Protein AF-A0A969GBQ3-F1 (afdb_monomer)

Structure (mmCIF, N/CA/C/O backbone):
data_AF-A0A969GBQ3-F1
#
_entry.id   AF-A0A969GBQ3-F1
#
loop_
_atom_site.group_PDB
_atom_site.id
_atom_site.type_symbol
_atom_site.label_atom_id
_atom_site.label_alt_id
_atom_site.label_comp_id
_atom_site.label_asym_id
_atom_site.label_entity_id
_atom_site.label_seq_id
_atom_site.pdbx_PDB_ins_code
_atom_site.Cartn_x
_atom_site.Cartn_y
_atom_site.Cartn_z
_atom_site.occupancy
_atom_site.B_iso_or_equiv
_atom_site.auth_seq_id
_atom_site.auth_comp_id
_atom_site.auth_asym_id
_atom_site.auth_atom_id
_atom_site.pdbx_PDB_model_num
ATOM 1 N N . MET A 1 1 ? 22.884 -37.565 -27.639 1.00 61.12 1 MET A N 1
ATOM 2 C CA . MET A 1 1 ? 22.726 -36.236 -28.283 1.00 61.12 1 MET A CA 1
ATOM 3 C C . MET A 1 1 ? 21.362 -35.589 -28.027 1.00 61.12 1 MET A C 1
ATOM 5 O O . MET A 1 1 ? 21.354 -34.455 -27.577 1.00 61.12 1 MET A O 1
ATOM 9 N N . LYS A 1 2 ? 20.224 -36.282 -28.216 1.00 58.88 2 LYS A N 1
ATOM 10 C CA . LYS A 1 2 ? 18.882 -35.701 -27.970 1.00 58.88 2 LYS A CA 1
ATOM 11 C C . LYS A 1 2 ? 18.656 -35.194 -26.532 1.00 58.88 2 LYS A C 1
ATOM 13 O O . LYS A 1 2 ? 18.109 -34.118 -26.367 1.00 58.88 2 LYS A O 1
ATOM 18 N N . GLN A 1 3 ? 19.134 -35.912 -25.510 1.00 65.25 3 GLN A N 1
ATOM 19 C CA . GLN A 1 3 ? 18.934 -35.530 -24.099 1.00 65.25 3 GLN A CA 1
ATOM 20 C C . GLN A 1 3 ? 19.679 -34.245 -23.695 1.00 65.25 3 GLN A C 1
ATOM 22 O O . GLN A 1 3 ? 19.119 -33.408 -22.997 1.00 65.25 3 GLN A O 1
ATOM 27 N N . TYR A 1 4 ? 20.904 -34.042 -24.191 1.00 76.56 4 TYR A N 1
ATOM 28 C CA . TYR A 1 4 ? 21.656 -32.801 -23.965 1.00 76.56 4 TYR A CA 1
ATOM 29 C C . TYR A 1 4 ? 21.005 -31.600 -24.661 1.00 76.56 4 TYR A C 1
ATOM 31 O O . TYR A 1 4 ? 21.002 -30.502 -24.114 1.00 76.56 4 TYR A O 1
ATOM 39 N N . PHE A 1 5 ? 20.396 -31.821 -25.831 1.00 80.19 5 PHE A N 1
ATOM 40 C CA . PHE A 1 5 ? 19.636 -30.792 -26.539 1.00 80.19 5 PHE A CA 1
ATOM 41 C C . PHE A 1 5 ? 18.383 -30.368 -25.759 1.00 80.19 5 PHE A C 1
ATOM 43 O O . PHE A 1 5 ? 18.110 -29.178 -25.639 1.00 80.19 5 PHE A O 1
ATOM 50 N N . THR A 1 6 ? 17.663 -31.319 -25.154 1.00 78.56 6 THR A N 1
ATOM 51 C CA . THR A 1 6 ? 16.501 -31.016 -24.305 1.00 78.56 6 THR A CA 1
ATOM 52 C C . THR A 1 6 ? 16.889 -30.227 -23.051 1.00 78.56 6 THR A C 1
ATOM 54 O O . THR A 1 6 ? 16.198 -29.279 -22.690 1.00 78.56 6 THR A O 1
ATOM 57 N N . ILE A 1 7 ? 18.011 -30.575 -22.408 1.00 81.31 7 ILE A N 1
ATOM 58 C CA . ILE A 1 7 ? 18.519 -29.860 -21.224 1.00 81.31 7 ILE A CA 1
ATOM 59 C C . ILE A 1 7 ? 18.923 -28.424 -21.585 1.00 81.31 7 ILE A C 1
ATOM 61 O O . ILE A 1 7 ? 18.580 -27.490 -20.863 1.00 81.31 7 ILE A O 1
ATOM 65 N N . LEU A 1 8 ? 19.595 -28.236 -22.725 1.00 79.06 8 LEU A N 1
ATOM 66 C CA . LEU A 1 8 ? 19.988 -26.913 -23.214 1.00 79.06 8 LEU A CA 1
ATOM 67 C C . LEU A 1 8 ? 18.768 -26.035 -23.539 1.00 79.06 8 LEU A C 1
ATOM 69 O O . LEU A 1 8 ? 18.750 -24.858 -23.187 1.00 79.06 8 LEU A O 1
ATOM 73 N N . LEU A 1 9 ? 17.727 -26.614 -24.148 1.00 78.06 9 LEU A N 1
ATOM 74 C CA . LEU A 1 9 ? 16.479 -25.909 -24.452 1.00 78.06 9 LEU A CA 1
ATOM 75 C C . LEU A 1 9 ? 15.754 -25.454 -23.174 1.00 78.06 9 LEU A C 1
ATOM 77 O O . LEU A 1 9 ? 15.260 -24.331 -23.115 1.00 78.06 9 LEU A O 1
ATOM 81 N N . PHE A 1 10 ? 15.741 -26.292 -22.132 1.00 75.12 10 PHE A N 1
ATOM 82 C CA . PHE A 1 10 ? 15.137 -25.948 -20.843 1.00 75.12 10 PHE A CA 1
ATOM 83 C C . PHE A 1 10 ? 15.906 -24.818 -20.134 1.00 75.12 10 PHE A C 1
ATOM 85 O O . PHE A 1 10 ? 15.291 -23.897 -19.594 1.00 75.12 10 PHE A O 1
ATOM 92 N N . LEU A 1 11 ? 17.244 -24.824 -20.217 1.00 74.94 11 LEU A N 1
ATOM 93 C CA . LEU A 1 11 ? 18.097 -23.777 -19.641 1.00 74.94 11 LEU A CA 1
ATOM 94 C C . LEU A 1 11 ? 17.877 -22.396 -20.283 1.00 74.94 11 LEU A C 1
ATOM 96 O O . LEU A 1 11 ? 17.881 -21.397 -19.567 1.00 74.94 11 LEU A O 1
ATOM 100 N N . LEU A 1 12 ? 17.640 -22.326 -21.601 1.00 70.88 12 LEU A N 1
ATOM 101 C CA . LEU A 1 12 ? 17.370 -21.052 -22.286 1.00 70.88 12 LEU A CA 1
ATOM 102 C C . LEU A 1 12 ? 16.028 -20.424 -21.878 1.00 70.88 12 LEU A C 1
ATOM 104 O O . LEU A 1 12 ? 15.905 -19.203 -21.848 1.00 70.88 12 LEU A O 1
ATOM 108 N N . THR A 1 13 ? 15.019 -21.233 -21.542 1.00 65.06 13 THR A N 1
ATOM 109 C CA . THR A 1 13 ? 13.693 -20.712 -21.156 1.00 65.06 13 THR A CA 1
ATOM 110 C C . THR A 1 13 ? 13.631 -20.167 -19.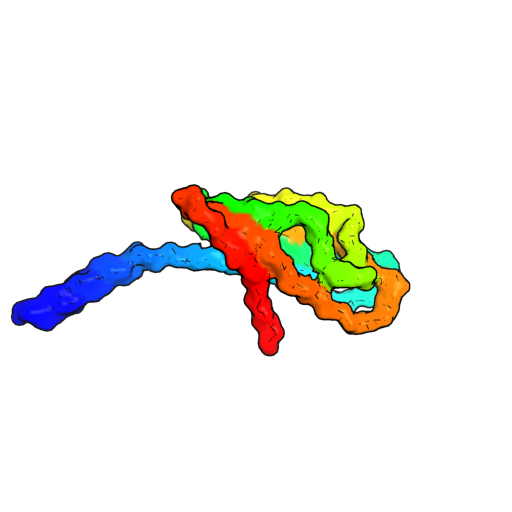727 1.00 65.06 13 THR A C 1
ATOM 112 O O . THR A 1 13 ? 12.758 -19.360 -19.416 1.00 65.06 13 THR A O 1
ATOM 115 N N . ALA A 1 14 ? 14.577 -20.544 -18.862 1.00 61.59 14 ALA A N 1
ATOM 116 C CA . ALA A 1 14 ? 14.579 -20.143 -17.455 1.00 61.59 14 ALA A CA 1
ATOM 117 C C . ALA A 1 14 ? 14.932 -18.656 -17.227 1.00 61.59 14 ALA A C 1
ATOM 119 O O . ALA A 1 14 ? 14.726 -18.141 -16.130 1.00 61.59 14 ALA A O 1
ATOM 120 N N . GLN A 1 15 ? 15.445 -17.947 -18.240 1.00 57.66 15 GLN A N 1
ATOM 121 C CA . GLN A 1 15 ? 15.950 -16.574 -18.085 1.00 57.66 15 GLN A CA 1
ATOM 122 C C . GLN A 1 15 ? 14.883 -15.471 -18.220 1.00 57.66 15 GLN A C 1
ATOM 124 O O . GLN A 1 15 ? 15.209 -14.298 -18.063 1.00 57.66 15 GLN A O 1
ATOM 129 N N . LEU A 1 16 ? 13.614 -15.811 -18.475 1.00 55.34 16 LEU A N 1
ATOM 130 C CA . LEU A 1 16 ? 12.530 -14.832 -18.669 1.00 55.34 16 LEU A CA 1
ATOM 131 C C . LEU A 1 16 ? 11.547 -14.750 -17.489 1.00 55.34 16 LEU A C 1
ATOM 133 O O . LEU A 1 16 ? 10.369 -14.442 -17.669 1.00 55.34 16 LEU A O 1
ATOM 137 N N . ALA A 1 17 ? 12.013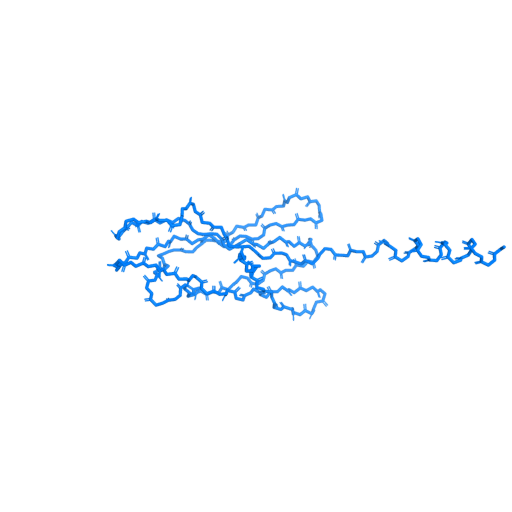 -15.009 -16.267 1.00 55.62 17 ALA A N 1
ATOM 138 C CA . ALA A 1 17 ? 11.202 -14.799 -15.073 1.00 55.62 17 ALA A CA 1
ATOM 139 C C . ALA A 1 17 ? 11.139 -13.299 -14.724 1.00 55.62 17 ALA A C 1
ATOM 141 O O . ALA A 1 17 ? 11.955 -12.787 -13.960 1.00 55.62 17 ALA A O 1
ATOM 142 N N . PHE A 1 18 ? 10.162 -12.578 -15.281 1.00 63.78 18 PHE A N 1
ATOM 143 C CA . PHE A 1 18 ? 9.801 -11.249 -14.786 1.00 63.78 18 PHE A CA 1
ATOM 144 C C . PHE A 1 18 ? 9.046 -11.398 -13.461 1.00 63.78 18 PHE A C 1
ATOM 146 O O . PHE A 1 18 ? 8.025 -12.082 -13.391 1.00 63.78 18 PHE A O 1
ATOM 153 N N . GLY A 1 19 ? 9.556 -10.779 -12.395 1.00 72.50 19 GLY A N 1
ATOM 154 C CA . GLY A 1 19 ? 8.880 -10.773 -11.100 1.00 72.50 19 GLY A CA 1
ATOM 155 C C . GLY A 1 19 ? 7.524 -10.075 -11.199 1.00 72.50 19 GLY A C 1
ATOM 156 O O . GLY A 1 19 ? 7.458 -8.916 -11.607 1.00 72.50 19 GLY A O 1
ATOM 157 N N . GLN A 1 20 ? 6.448 -10.775 -10.829 1.00 84.88 20 GLN A N 1
ATOM 158 C CA . GLN A 1 20 ? 5.110 -10.185 -10.770 1.00 84.88 20 GLN A CA 1
ATOM 159 C C . GLN A 1 20 ? 5.066 -9.061 -9.722 1.00 84.88 20 GLN A C 1
ATOM 161 O O . GLN A 1 20 ? 5.674 -9.212 -8.655 1.00 84.88 20 GLN A O 1
ATOM 166 N N . PRO A 1 21 ? 4.333 -7.960 -9.981 1.00 92.69 21 PRO A N 1
ATOM 167 C CA . PRO A 1 21 ? 4.099 -6.934 -8.978 1.00 92.69 21 PRO A CA 1
ATOM 168 C C . PRO A 1 21 ? 3.543 -7.537 -7.687 1.00 92.69 21 PRO A C 1
ATOM 170 O O . PRO A 1 21 ? 2.595 -8.324 -7.699 1.00 92.69 21 PRO A O 1
ATOM 173 N N . LYS A 1 22 ? 4.134 -7.159 -6.554 1.00 94.38 22 LYS A N 1
ATOM 174 C CA . LYS A 1 22 ? 3.700 -7.596 -5.228 1.00 94.38 22 LYS A CA 1
ATOM 175 C C . LYS A 1 22 ? 3.066 -6.424 -4.497 1.00 94.38 22 LYS A C 1
ATOM 177 O O . LYS A 1 22 ? 3.731 -5.421 -4.251 1.00 94.38 22 LYS A O 1
ATOM 182 N N . VAL A 1 23 ? 1.798 -6.579 -4.130 1.00 95.38 23 VAL A N 1
ATOM 183 C CA . VAL A 1 23 ? 1.052 -5.596 -3.340 1.00 95.38 23 VAL A CA 1
ATOM 184 C C . VAL A 1 23 ? 0.988 -6.065 -1.887 1.00 95.38 23 VAL A C 1
ATOM 186 O O . VAL A 1 23 ? 0.632 -7.210 -1.600 1.00 95.38 23 VAL A O 1
ATOM 189 N N . GLU A 1 24 ? 1.336 -5.177 -0.965 1.00 94.56 24 GLU A N 1
ATOM 190 C CA . GLU A 1 24 ? 1.293 -5.401 0.478 1.00 94.56 24 GLU A CA 1
ATOM 191 C C . GLU A 1 24 ? 0.629 -4.214 1.175 1.00 94.56 24 GLU A C 1
ATOM 193 O O . GLU A 1 24 ? 0.800 -3.067 0.767 1.00 94.56 24 GLU A O 1
ATOM 198 N N . MET A 1 25 ? -0.101 -4.493 2.254 1.00 93.38 25 MET A N 1
ATOM 199 C CA . MET A 1 25 ? -0.563 -3.472 3.189 1.00 93.38 25 MET A CA 1
ATOM 200 C C . MET A 1 25 ? 0.258 -3.595 4.469 1.00 93.38 25 MET A C 1
ATOM 202 O O . MET A 1 25 ? 0.333 -4.681 5.048 1.00 93.38 25 MET A O 1
ATOM 206 N N . LYS A 1 26 ? 0.875 -2.499 4.903 1.00 94.00 26 LYS A N 1
ATOM 207 C CA . LYS A 1 26 ? 1.616 -2.413 6.163 1.00 94.00 26 LYS A CA 1
ATOM 208 C C . LYS A 1 26 ? 0.953 -1.419 7.090 1.00 94.00 26 LYS A C 1
ATOM 210 O O . LYS A 1 26 ? 0.406 -0.412 6.654 1.00 94.00 26 LYS A O 1
ATOM 215 N N . VAL A 1 27 ? 1.012 -1.718 8.3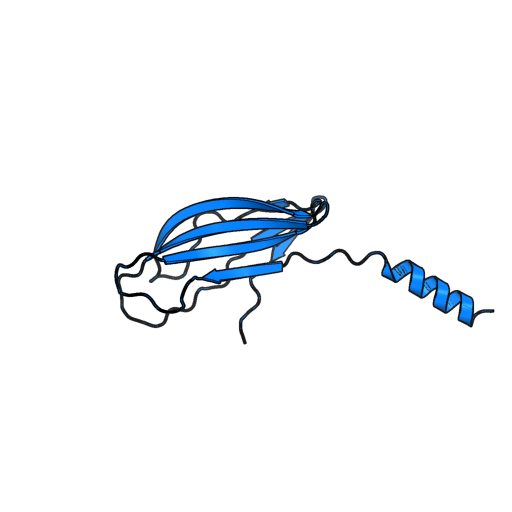73 1.00 92.50 27 VAL A N 1
ATOM 216 C CA . VAL A 1 27 ? 0.444 -0.890 9.423 1.00 92.50 27 VAL A CA 1
ATOM 217 C C . VAL A 1 27 ? 1.354 -0.982 10.640 1.00 92.50 27 VAL A C 1
ATOM 219 O O . VAL A 1 27 ? 1.910 -2.050 10.900 1.00 92.50 27 VAL A O 1
ATOM 222 N N . ASP A 1 28 ? 1.533 0.127 11.354 1.00 85.19 28 ASP A N 1
ATOM 223 C CA . ASP A 1 28 ? 2.442 0.172 12.507 1.00 85.19 28 ASP A CA 1
ATOM 224 C C . ASP A 1 28 ? 1.943 -0.704 13.673 1.00 85.19 28 ASP A C 1
ATOM 226 O O . ASP A 1 28 ? 2.735 -1.279 14.415 1.00 85.19 28 ASP A O 1
ATOM 230 N N . SER A 1 29 ? 0.622 -0.824 13.824 1.00 89.75 29 SER A N 1
ATOM 231 C CA . SER A 1 29 ? -0.046 -1.602 14.870 1.00 89.75 29 SER A CA 1
ATOM 232 C C . SER A 1 29 ? -1.386 -2.128 14.358 1.00 89.75 29 SER A C 1
ATOM 234 O O . SER A 1 29 ? -2.002 -1.514 13.497 1.00 89.75 29 SER A O 1
ATOM 236 N N . THR A 1 30 ? -1.881 -3.243 14.892 1.00 92.31 30 THR A N 1
ATOM 237 C CA . THR A 1 30 ? -3.261 -3.706 14.640 1.00 92.31 30 THR A CA 1
ATOM 238 C C . THR A 1 30 ? -4.261 -3.179 15.671 1.00 92.31 30 THR A C 1
ATOM 240 O O . THR A 1 30 ? -5.446 -3.473 15.576 1.00 92.31 30 THR A O 1
ATOM 243 N N . ASN A 1 31 ? -3.782 -2.416 16.657 1.00 93.62 31 ASN A N 1
ATOM 244 C CA . ASN A 1 31 ? -4.572 -1.802 17.720 1.00 93.62 31 ASN A CA 1
ATOM 245 C C . ASN A 1 31 ? -4.342 -0.285 17.729 1.00 93.62 31 ASN A C 1
ATOM 247 O O . ASN A 1 31 ? -3.200 0.165 17.604 1.00 93.62 31 ASN A O 1
ATOM 251 N N . MET A 1 32 ? -5.406 0.485 17.944 1.00 93.88 32 MET A N 1
ATOM 252 C CA . MET A 1 32 ? -5.358 1.936 18.139 1.00 93.88 32 MET A CA 1
ATOM 253 C C . MET A 1 32 ? -6.396 2.360 19.181 1.00 93.88 32 MET A C 1
ATOM 255 O O . MET A 1 32 ? -7.407 1.669 19.340 1.00 93.88 32 MET A O 1
ATOM 259 N N . MET A 1 33 ? -6.175 3.476 19.883 1.00 96.44 33 MET A N 1
ATOM 260 C CA . MET A 1 33 ? -7.237 4.072 20.695 1.00 96.44 33 MET A CA 1
ATOM 261 C C . MET A 1 33 ? -8.195 4.865 19.803 1.00 96.44 33 MET A C 1
ATOM 263 O O . MET A 1 33 ? -7.853 5.301 18.703 1.00 96.44 33 MET A O 1
ATOM 267 N N . ILE A 1 34 ? -9.424 5.036 20.279 1.00 96.62 34 ILE A N 1
ATOM 268 C CA . ILE A 1 34 ? -10.442 5.818 19.577 1.00 96.62 34 ILE A CA 1
ATOM 269 C C . ILE A 1 34 ? -9.960 7.267 19.442 1.00 96.62 34 ILE A C 1
ATOM 271 O O . ILE A 1 34 ? -9.593 7.892 20.434 1.00 96.62 34 ILE A O 1
ATOM 275 N N . GLY A 1 35 ? -9.990 7.796 18.220 1.00 95.94 35 GLY A N 1
ATOM 276 C CA . GLY A 1 35 ? -9.549 9.150 17.883 1.00 95.94 35 GLY A CA 1
ATOM 277 C C . GLY A 1 35 ? -8.041 9.298 17.660 1.00 95.94 35 GLY A C 1
ATOM 278 O O . GLY A 1 35 ? -7.604 10.361 17.215 1.00 95.94 35 GLY A O 1
ATOM 279 N N . ASP A 1 36 ? -7.244 8.252 17.899 1.00 96.69 36 ASP A N 1
ATOM 280 C CA . ASP A 1 36 ? -5.816 8.284 17.587 1.00 96.69 36 ASP A CA 1
ATOM 281 C C . ASP A 1 36 ? -5.577 8.297 16.077 1.00 96.69 36 ASP A C 1
ATOM 283 O O . ASP A 1 36 ? -6.432 7.929 15.265 1.00 96.69 36 ASP A O 1
ATOM 287 N N . GLN A 1 37 ? -4.366 8.697 15.697 1.00 96.81 37 GLN A N 1
ATOM 288 C CA . GLN A 1 37 ? -3.892 8.619 14.324 1.00 96.81 37 GLN A CA 1
ATOM 289 C C . GLN A 1 37 ? -2.793 7.573 14.205 1.00 96.81 37 GLN A C 1
ATOM 291 O O . GLN A 1 37 ? -1.872 7.525 15.018 1.00 96.81 37 GLN A O 1
ATOM 296 N N . MET A 1 38 ? -2.851 6.776 13.146 1.00 95.56 38 MET A N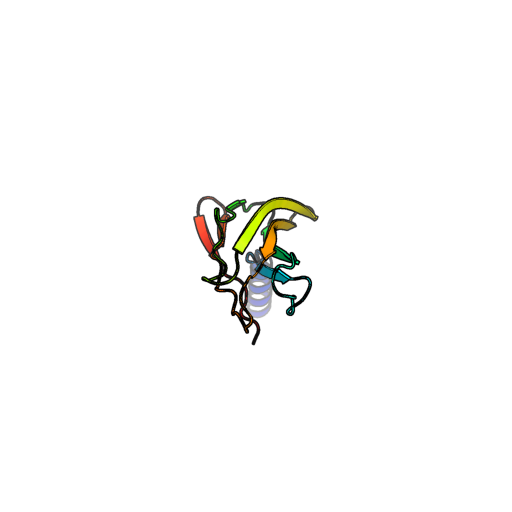 1
ATOM 297 C CA . MET A 1 38 ? -1.832 5.775 12.842 1.00 95.56 38 MET A CA 1
ATOM 298 C C . MET A 1 38 ? -1.467 5.796 11.362 1.00 95.56 38 MET A C 1
ATOM 300 O O . MET A 1 38 ? -2.240 6.261 10.518 1.00 95.56 38 MET A O 1
ATOM 304 N N . ARG A 1 39 ? -0.277 5.285 11.037 1.00 96.69 39 ARG A N 1
ATOM 305 C CA . ARG A 1 39 ? 0.180 5.178 9.655 1.00 96.69 39 ARG A CA 1
ATOM 306 C C . ARG A 1 39 ? -0.163 3.811 9.076 1.00 96.69 39 ARG A C 1
ATOM 308 O O . ARG A 1 39 ? 0.094 2.771 9.680 1.00 96.69 39 ARG A O 1
ATOM 315 N N . MET A 1 40 ? -0.689 3.843 7.860 1.00 95.88 40 MET A N 1
ATOM 316 C CA . MET A 1 40 ? -0.896 2.684 7.006 1.00 95.88 40 MET A CA 1
ATOM 317 C C . MET A 1 40 ? -0.207 2.918 5.661 1.00 95.88 40 MET A C 1
ATOM 319 O O . MET A 1 40 ? -0.224 4.024 5.125 1.00 95.88 40 MET A O 1
ATOM 323 N N . GLU A 1 41 ? 0.412 1.886 5.103 1.00 96.62 41 GLU A N 1
ATOM 324 C CA . GLU A 1 41 ? 1.145 1.961 3.846 1.00 96.62 41 GLU A CA 1
ATOM 325 C C . GLU A 1 41 ? 0.691 0.868 2.882 1.00 96.62 41 GLU A C 1
ATOM 327 O O . GLU A 1 41 ? 0.900 -0.320 3.125 1.00 96.62 41 GLU A O 1
ATOM 332 N N . LEU A 1 42 ? 0.135 1.278 1.743 1.00 96.56 42 LEU A N 1
ATOM 333 C CA . LEU A 1 42 ? -0.055 0.406 0.591 1.00 96.56 42 LEU A CA 1
ATOM 334 C C . LEU A 1 42 ? 1.241 0.412 -0.222 1.00 96.56 42 LEU A C 1
ATOM 336 O O . LEU A 1 42 ? 1.593 1.423 -0.832 1.00 96.56 42 LEU A O 1
ATOM 340 N N . GLN A 1 43 ? 1.962 -0.702 -0.197 1.00 97.06 43 GLN A N 1
ATOM 341 C CA . GLN A 1 43 ? 3.257 -0.871 -0.841 1.00 97.06 43 GLN A CA 1
ATOM 342 C C . GLN A 1 43 ? 3.129 -1.758 -2.074 1.00 97.06 43 GLN A C 1
ATOM 344 O O . GLN A 1 43 ? 2.583 -2.858 -2.015 1.00 97.06 43 GLN A O 1
ATOM 349 N N . VAL A 1 44 ? 3.671 -1.287 -3.191 1.00 97.25 44 VAL A N 1
ATOM 350 C CA . VAL A 1 44 ? 3.689 -1.999 -4.464 1.00 97.25 44 VAL A CA 1
ATOM 351 C C . VAL A 1 44 ? 5.136 -2.143 -4.886 1.00 97.25 44 VAL A C 1
ATOM 353 O O . VAL A 1 44 ? 5.807 -1.163 -5.208 1.00 97.25 44 VAL A O 1
ATOM 356 N N . LYS A 1 45 ? 5.625 -3.376 -4.851 1.00 96.62 45 LYS A N 1
ATOM 357 C CA . LYS A 1 45 ? 6.961 -3.739 -5.303 1.00 96.62 45 LYS A CA 1
ATOM 358 C C . LYS A 1 45 ? 6.858 -4.233 -6.741 1.00 96.62 45 LYS A C 1
ATOM 360 O O . LYS A 1 45 ? 6.139 -5.196 -6.997 1.00 96.62 45 LYS A O 1
ATOM 365 N N . HIS A 1 46 ? 7.531 -3.571 -7.670 1.00 95.25 46 HIS A N 1
ATOM 366 C CA . HIS A 1 46 ? 7.387 -3.822 -9.104 1.00 95.25 46 HIS A CA 1
ATOM 367 C C . HIS A 1 46 ? 8.708 -3.582 -9.842 1.00 95.25 46 HIS A C 1
ATOM 369 O O . HIS A 1 46 ? 9.671 -3.082 -9.258 1.00 95.25 46 HIS A O 1
ATOM 375 N N . ASN A 1 47 ? 8.774 -3.970 -11.117 1.00 94.31 47 ASN A N 1
ATOM 376 C CA . ASN A 1 47 ? 9.985 -3.770 -11.908 1.00 94.31 47 ASN A CA 1
ATOM 377 C C . ASN A 1 47 ? 10.059 -2.344 -12.491 1.00 94.31 47 ASN A C 1
ATOM 379 O O . ASN A 1 47 ? 9.033 -1.687 -12.679 1.00 94.31 47 ASN A O 1
ATOM 383 N N . SER A 1 48 ? 11.260 -1.890 -12.845 1.00 92.38 48 SER A N 1
ATOM 384 C CA . SER A 1 48 ? 11.507 -0.536 -13.375 1.00 92.38 48 SER A CA 1
ATOM 385 C C . SER A 1 48 ? 10.848 -0.206 -14.725 1.00 92.38 48 SER A C 1
ATOM 387 O O . SER A 1 48 ? 10.728 0.963 -15.078 1.00 92.38 48 SER A O 1
ATOM 389 N N . LYS A 1 49 ? 10.384 -1.212 -15.472 1.00 92.38 49 LYS A N 1
ATOM 390 C CA . LYS A 1 49 ? 9.664 -1.087 -16.753 1.00 92.38 49 LYS A CA 1
ATOM 391 C C . LYS A 1 49 ? 8.142 -1.003 -16.587 1.00 92.38 49 LYS A C 1
ATOM 393 O O . LYS A 1 49 ? 7.431 -0.927 -17.585 1.00 92.38 49 LYS A O 1
ATOM 398 N N . SER A 1 50 ? 7.644 -1.059 -15.353 1.00 94.62 50 SER A N 1
ATOM 399 C CA . SER A 1 50 ? 6.215 -0.999 -15.038 1.00 94.62 50 SER A CA 1
ATOM 400 C C . SER A 1 50 ? 5.865 0.279 -14.281 1.00 94.62 50 SER A C 1
ATOM 402 O O . SER A 1 50 ? 6.673 0.800 -13.510 1.00 94.62 50 SER A O 1
ATOM 404 N N . VAL A 1 51 ? 4.645 0.773 -14.483 1.00 95.31 51 VAL A N 1
ATOM 405 C CA . VAL A 1 51 ? 4.121 1.984 -13.844 1.00 95.31 51 VAL A CA 1
ATOM 406 C C . VAL A 1 51 ? 2.970 1.605 -12.922 1.00 95.31 51 VAL A C 1
ATOM 408 O O . VAL A 1 51 ? 2.010 0.960 -13.334 1.00 95.31 51 VAL A O 1
ATOM 411 N N . VAL A 1 52 ? 3.054 2.018 -11.658 1.00 97.25 52 VAL A N 1
ATOM 412 C CA . VAL A 1 52 ? 2.000 1.781 -10.665 1.00 97.25 52 VAL A CA 1
ATOM 413 C C . VAL A 1 52 ? 1.035 2.960 -10.644 1.00 97.25 52 VAL A C 1
ATOM 415 O O . VAL A 1 52 ? 1.411 4.088 -10.319 1.00 97.25 52 VAL A O 1
ATOM 418 N N . LEU A 1 53 ? -0.235 2.683 -10.921 1.00 96.50 53 LEU A N 1
ATOM 419 C CA . LEU A 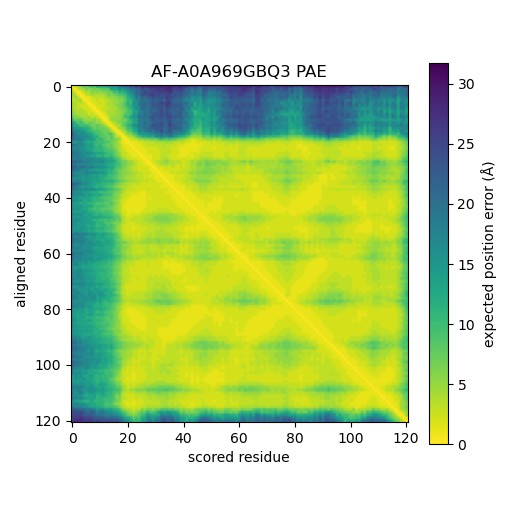1 53 ? -1.331 3.637 -10.826 1.00 96.50 53 LEU A CA 1
ATOM 420 C C . LEU A 1 53 ? -1.956 3.517 -9.432 1.00 96.50 53 LEU A C 1
ATOM 422 O O . LEU A 1 53 ? -2.852 2.706 -9.187 1.00 96.50 53 LEU A O 1
ATOM 426 N N . LEU A 1 54 ? -1.440 4.312 -8.490 1.00 95.12 54 LEU A N 1
ATOM 427 C CA . LEU A 1 54 ? -1.943 4.312 -7.117 1.00 95.12 54 LEU A CA 1
ATOM 428 C C . LEU A 1 54 ? -3.407 4.786 -7.066 1.00 95.12 54 LEU A C 1
ATOM 430 O O . LEU A 1 54 ? -3.735 5.823 -7.655 1.00 95.12 54 LEU A O 1
ATOM 434 N N . PRO A 1 55 ? -4.280 4.088 -6.316 1.00 93.50 55 PRO A N 1
ATOM 435 C CA . PRO A 1 55 ? -5.672 4.487 -6.170 1.00 93.50 55 PRO A CA 1
ATOM 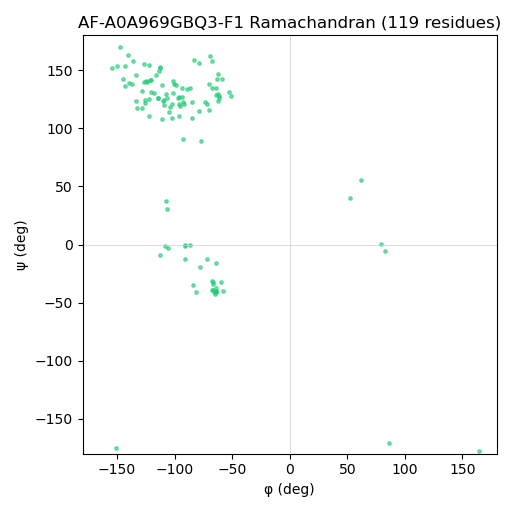436 C C . PRO A 1 55 ? -5.788 5.866 -5.506 1.00 93.50 55 PRO A C 1
ATOM 438 O O . PRO A 1 55 ? -4.986 6.257 -4.648 1.00 93.50 55 PRO A O 1
ATOM 441 N N . LYS A 1 56 ? -6.815 6.610 -5.917 1.00 91.69 56 LYS A N 1
ATOM 442 C CA . LYS A 1 56 ? -7.191 7.902 -5.333 1.00 91.69 56 LYS A CA 1
ATOM 443 C C . LYS A 1 56 ? -8.374 7.701 -4.392 1.00 91.69 56 LYS A C 1
ATOM 445 O O . LYS A 1 56 ? -9.302 6.985 -4.758 1.00 91.69 56 LYS A O 1
ATOM 450 N N . GLY A 1 57 ? -8.352 8.353 -3.229 1.00 89.19 57 GLY A N 1
ATOM 451 C CA . GLY A 1 57 ? -9.460 8.297 -2.273 1.00 89.19 57 GLY A CA 1
ATOM 452 C C . GLY A 1 57 ? -9.708 6.877 -1.773 1.00 89.19 57 GLY A C 1
ATOM 453 O O . GLY A 1 57 ? -10.806 6.343 -1.938 1.00 89.19 57 GLY A O 1
ATOM 454 N N . VAL A 1 58 ? -8.666 6.243 -1.229 1.00 92.12 58 VAL A N 1
ATOM 455 C CA . VAL A 1 58 ? -8.758 4.859 -0.753 1.00 92.12 58 VAL A CA 1
ATOM 456 C C . VAL A 1 58 ? -9.791 4.780 0.368 1.00 92.12 58 VAL A C 1
ATOM 458 O O . VAL A 1 58 ? -9.704 5.502 1.357 1.00 92.12 58 VAL A O 1
ATOM 461 N N . LYS A 1 59 ? -10.764 3.879 0.223 1.00 92.25 59 LYS A N 1
ATOM 462 C CA . LYS A 1 59 ? -11.734 3.571 1.277 1.00 92.25 59 LYS A CA 1
ATOM 463 C C . LYS A 1 59 ? -11.275 2.343 2.050 1.00 92.25 59 LYS A C 1
ATOM 465 O O . LYS A 1 59 ? -11.033 1.297 1.451 1.00 92.25 59 LYS A O 1
ATOM 470 N N . LEU A 1 60 ? -11.196 2.460 3.372 1.00 93.56 60 LEU A N 1
ATOM 471 C C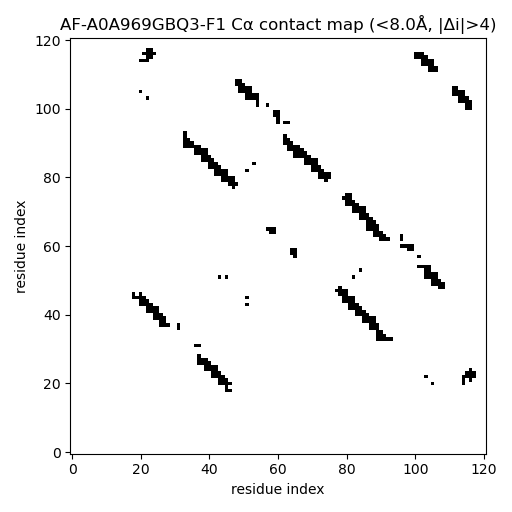A . LEU A 1 60 ? -10.749 1.394 4.277 1.00 93.56 60 LEU A CA 1
ATOM 472 C C . LEU A 1 60 ? -11.928 0.807 5.075 1.00 93.56 60 LEU A C 1
ATOM 474 O O . LEU A 1 60 ? -11.800 0.475 6.249 1.00 93.56 60 LEU A O 1
ATOM 478 N N . GLY A 1 61 ? -13.085 0.684 4.421 1.00 92.44 61 GLY A N 1
ATOM 479 C CA . GLY A 1 61 ? -14.365 0.378 5.064 1.00 92.44 61 GLY A CA 1
ATOM 480 C C . GLY A 1 61 ? -15.077 1.636 5.571 1.00 92.44 61 GLY A C 1
ATOM 481 O O . GLY A 1 61 ? -14.667 2.752 5.263 1.00 92.44 61 GLY A O 1
ATOM 482 N N . ASP A 1 62 ? -16.151 1.443 6.338 1.00 92.56 62 ASP A N 1
ATOM 483 C CA . ASP A 1 62 ? -17.044 2.536 6.760 1.00 92.56 62 ASP A CA 1
ATOM 484 C C . ASP A 1 62 ? -16.644 3.186 8.094 1.00 92.56 62 ASP A C 1
ATOM 486 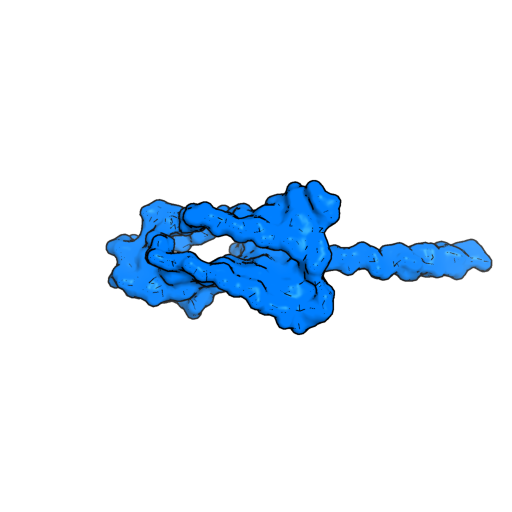O O . ASP A 1 62 ? -17.196 4.215 8.473 1.00 92.56 62 ASP A O 1
ATOM 490 N N . LYS A 1 63 ? -15.725 2.558 8.838 1.00 94.44 63 LYS A N 1
ATOM 491 C CA . LYS A 1 63 ? -15.366 2.935 10.218 1.00 94.44 63 LYS A CA 1
ATOM 492 C C . LYS A 1 63 ? -13.947 3.480 10.374 1.00 94.44 63 LYS A C 1
ATOM 494 O O . LYS A 1 63 ? -13.603 3.970 11.445 1.00 94.44 63 LYS A O 1
ATOM 499 N N . ILE A 1 64 ? -13.137 3.386 9.320 1.00 95.62 64 ILE A N 1
ATOM 500 C CA . ILE A 1 64 ? -11.771 3.909 9.276 1.00 95.62 64 ILE A CA 1
ATOM 501 C C . ILE A 1 64 ? -11.756 5.107 8.331 1.00 95.62 64 ILE A C 1
ATOM 503 O O . ILE A 1 64 ? -12.088 4.980 7.150 1.00 95.62 64 ILE A O 1
ATOM 507 N N . GLU A 1 65 ? -11.322 6.254 8.838 1.00 96.19 65 GLU A N 1
ATOM 508 C CA . GLU A 1 65 ? -11.194 7.486 8.069 1.00 96.19 65 GLU A CA 1
ATOM 509 C C . GLU A 1 65 ? -9.750 7.702 7.620 1.00 96.19 65 GLU A C 1
ATOM 511 O O . GLU A 1 65 ? -8.813 7.524 8.398 1.00 96.19 65 GLU A O 1
ATOM 516 N N . VAL A 1 66 ? -9.564 8.124 6.366 1.00 97.06 66 VAL A N 1
ATOM 517 C CA . VAL A 1 66 ? -8.260 8.534 5.830 1.00 97.06 66 VAL A CA 1
ATOM 518 C C . VAL A 1 66 ? -8.147 10.052 5.934 1.00 97.06 66 VAL A C 1
ATOM 520 O O . VAL A 1 66 ? -8.823 10.784 5.216 1.00 97.06 66 VAL A O 1
ATOM 523 N N . LEU A 1 67 ? -7.273 10.527 6.820 1.00 97.00 67 LEU A N 1
ATOM 524 C CA . LEU A 1 67 ? -7.074 11.953 7.092 1.00 97.00 67 LEU A CA 1
ATOM 525 C C . LEU A 1 67 ? -6.119 12.614 6.098 1.00 97.00 67 LEU A C 1
ATOM 527 O O . LEU A 1 67 ? -6.257 13.789 5.769 1.00 97.00 67 LEU A O 1
ATOM 531 N N . SER A 1 68 ? -5.107 11.875 5.642 1.00 97.06 68 SER A N 1
ATOM 532 C CA . SER A 1 68 ? -4.172 12.373 4.636 1.00 97.06 68 SER A CA 1
ATOM 533 C C . SER A 1 68 ? -3.540 11.239 3.846 1.00 97.06 68 SER A C 1
ATOM 535 O O . SER A 1 68 ? -3.365 10.137 4.364 1.00 97.06 68 SER A O 1
ATOM 537 N N . GLU A 1 69 ? -3.165 11.535 2.603 1.00 97.12 69 GLU A N 1
ATOM 538 C CA . GLU A 1 69 ? -2.493 10.606 1.701 1.00 97.12 69 GLU A CA 1
ATOM 539 C C . GLU A 1 69 ? -1.202 11.232 1.161 1.00 97.12 69 GLU A C 1
ATOM 541 O O . GLU A 1 69 ? -1.165 12.416 0.814 1.00 97.12 69 GLU A O 1
ATOM 546 N N . ARG A 1 70 ? -0.136 10.434 1.050 1.00 96.62 70 ARG A N 1
ATOM 547 C CA . ARG A 1 70 ? 1.131 10.827 0.420 1.00 96.62 70 ARG A CA 1
ATOM 548 C C . ARG A 1 70 ? 1.681 9.681 -0.411 1.00 96.62 70 ARG A C 1
ATOM 550 O O . ARG A 1 70 ? 1.670 8.535 0.025 1.00 96.62 70 ARG A O 1
ATOM 557 N N . ASN A 1 71 ? 2.207 9.994 -1.588 1.00 97.31 71 ASN A N 1
ATOM 558 C CA . ASN A 1 71 ? 2.848 9.005 -2.448 1.00 97.31 71 ASN A CA 1
ATOM 559 C C . ASN A 1 71 ? 4.370 9.125 -2.319 1.00 97.31 71 ASN A C 1
ATOM 561 O O . ASN A 1 71 ? 4.908 10.230 -2.251 1.00 97.31 71 ASN A O 1
ATOM 565 N N . LYS A 1 72 ? 5.063 7.990 -2.314 1.00 97.12 72 LYS A N 1
ATOM 566 C CA . LYS A 1 72 ? 6.523 7.899 -2.284 1.00 97.12 72 LYS A CA 1
ATOM 567 C C . LYS A 1 72 ? 6.975 6.823 -3.262 1.00 97.12 72 LYS A C 1
ATOM 569 O O . LYS A 1 72 ? 6.395 5.745 -3.291 1.00 97.12 72 LYS A O 1
ATOM 574 N N . VAL A 1 73 ? 8.033 7.095 -4.015 1.00 97.25 73 VAL A N 1
ATOM 575 C CA . VAL A 1 73 ? 8.686 6.108 -4.883 1.00 97.25 73 VAL A CA 1
ATOM 576 C C . VAL A 1 73 ? 10.120 5.931 -4.400 1.00 97.25 73 VAL A C 1
ATOM 578 O O . VAL A 1 73 ? 10.818 6.912 -4.152 1.00 97.25 73 VAL A O 1
ATOM 581 N N . THR A 1 74 ? 10.539 4.683 -4.211 1.00 97.31 74 THR A N 1
ATOM 582 C CA . THR A 1 74 ? 11.893 4.320 -3.777 1.00 97.31 74 THR A CA 1
ATOM 583 C C . THR A 1 74 ? 12.482 3.332 -4.772 1.00 97.31 74 THR A C 1
ATOM 585 O O . THR A 1 74 ? 11.902 2.273 -4.992 1.00 97.31 74 THR A O 1
ATOM 588 N N . ASN A 1 75 ? 13.646 3.638 -5.339 1.00 96.12 75 ASN A N 1
ATOM 589 C CA . ASN A 1 75 ? 14.395 2.666 -6.134 1.00 96.12 75 ASN A CA 1
ATOM 590 C C . ASN A 1 75 ? 15.119 1.716 -5.172 1.00 96.12 75 ASN A C 1
ATOM 592 O O . ASN A 1 75 ? 15.974 2.164 -4.409 1.00 96.12 75 ASN A O 1
ATOM 596 N N . ILE A 1 76 ? 14.757 0.430 -5.171 1.00 95.06 76 ILE A N 1
ATOM 597 C CA . ILE A 1 76 ? 15.456 -0.592 -4.375 1.00 95.06 76 ILE A CA 1
ATOM 598 C C . ILE A 1 76 ? 16.716 -1.044 -5.123 1.00 95.06 76 ILE A C 1
ATOM 600 O O . ILE A 1 76 ? 17.771 -1.222 -4.520 1.00 95.06 76 ILE A O 1
ATOM 604 N N . SER A 1 77 ? 16.614 -1.207 -6.444 1.00 93.19 77 SER A N 1
ATOM 605 C CA . SER A 1 77 ? 17.732 -1.508 -7.343 1.00 93.19 77 SER A CA 1
ATOM 606 C C . SER A 1 77 ? 17.466 -0.931 -8.741 1.00 93.19 77 SER A C 1
ATOM 608 O O . SER A 1 77 ? 16.462 -0.251 -8.946 1.00 93.19 77 SER A O 1
ATOM 610 N N . ALA A 1 78 ? 18.346 -1.199 -9.712 1.00 90.19 78 ALA A N 1
ATOM 611 C CA . ALA A 1 78 ? 18.155 -0.765 -11.100 1.00 90.19 78 ALA A CA 1
ATOM 612 C C . ALA A 1 78 ? 16.870 -1.328 -11.743 1.00 90.19 78 ALA A C 1
ATOM 614 O O . ALA A 1 78 ? 16.236 -0.657 -12.557 1.00 90.19 78 ALA A O 1
ATOM 615 N N . ASP A 1 79 ? 16.465 -2.535 -11.343 1.00 91.81 79 ASP A N 1
ATOM 616 C CA . ASP A 1 79 ? 15.322 -3.241 -11.926 1.00 91.81 79 ASP A CA 1
ATOM 617 C C . ASP A 1 79 ? 14.111 -3.310 -10.992 1.00 91.81 79 ASP A C 1
ATOM 619 O O . ASP A 1 79 ? 13.076 -3.841 -11.384 1.00 91.81 79 ASP A O 1
ATOM 623 N N . GLU A 1 80 ? 14.209 -2.771 -9.773 1.00 94.25 80 GLU A N 1
ATOM 624 C CA . GLU A 1 80 ? 13.209 -2.952 -8.720 1.00 94.25 80 GLU A CA 1
ATOM 625 C C . GLU A 1 80 ? 12.845 -1.631 -8.036 1.00 94.25 80 GLU A C 1
ATOM 627 O O . GLU A 1 80 ? 13.695 -0.945 -7.461 1.00 94.25 80 GLU A O 1
ATOM 632 N N . ILE A 1 81 ? 11.552 -1.313 -8.054 1.00 96.56 81 ILE A N 1
ATOM 633 C CA . ILE A 1 81 ? 10.970 -0.089 -7.508 1.00 96.56 81 ILE A CA 1
ATOM 634 C C . ILE A 1 81 ? 9.928 -0.449 -6.444 1.00 96.56 81 ILE A C 1
ATOM 636 O O . ILE A 1 81 ? 9.160 -1.404 -6.578 1.00 96.56 81 ILE A O 1
ATOM 640 N N . LEU A 1 82 ? 9.895 0.347 -5.377 1.00 97.62 82 LEU A N 1
ATOM 641 C CA . LEU A 1 82 ? 8.850 0.347 -4.365 1.00 97.62 82 LEU A CA 1
ATOM 642 C C . LEU A 1 82 ? 8.040 1.637 -4.467 1.00 97.62 82 LEU A C 1
ATOM 644 O O . LEU A 1 82 ? 8.510 2.712 -4.085 1.00 97.62 82 LEU A O 1
ATOM 648 N N . THR A 1 83 ? 6.811 1.512 -4.952 1.00 98.06 83 THR A N 1
ATOM 649 C CA . THR A 1 83 ? 5.827 2.592 -4.958 1.00 98.06 83 THR A CA 1
ATOM 650 C C . THR A 1 83 ? 4.918 2.443 -3.743 1.00 98.06 83 THR A C 1
ATOM 652 O O . THR A 1 83 ? 4.250 1.426 -3.575 1.00 98.06 83 THR A O 1
ATOM 655 N N . THR A 1 84 ? 4.887 3.458 -2.886 1.00 98.00 84 THR A N 1
ATOM 656 C CA . THR A 1 84 ? 4.167 3.450 -1.611 1.00 98.00 84 THR A CA 1
ATOM 657 C C . THR A 1 84 ? 3.134 4.568 -1.571 1.00 98.00 84 THR A C 1
ATOM 659 O O . THR A 1 84 ? 3.464 5.732 -1.804 1.00 98.00 84 THR A O 1
ATOM 662 N N . LYS A 1 85 ? 1.900 4.235 -1.190 1.00 97.69 85 LYS A N 1
ATOM 663 C CA . LYS A 1 85 ? 0.892 5.199 -0.740 1.00 97.69 85 LYS A CA 1
ATOM 664 C C . LYS A 1 85 ? 0.797 5.142 0.781 1.00 97.69 85 LYS A C 1
ATOM 666 O O . LYS A 1 85 ? 0.319 4.159 1.340 1.00 97.69 85 LYS A O 1
ATOM 671 N N . GLN A 1 86 ? 1.282 6.187 1.437 1.00 97.31 86 GLN A N 1
ATOM 672 C CA . GLN A 1 86 ? 1.175 6.381 2.878 1.00 97.31 86 GLN A CA 1
ATOM 673 C C . GLN A 1 86 ? -0.146 7.074 3.199 1.00 97.31 86 GLN A C 1
ATOM 675 O O . GLN A 1 86 ? -0.509 8.057 2.553 1.00 97.31 86 GLN A O 1
ATOM 680 N N . MET A 1 87 ? -0.842 6.570 4.207 1.00 97.50 87 MET A N 1
ATOM 681 C CA . MET A 1 87 ? -2.126 7.068 4.676 1.00 97.50 87 MET A CA 1
ATOM 682 C C . MET A 1 87 ? -2.043 7.288 6.184 1.00 97.50 87 MET A C 1
ATOM 684 O O . MET A 1 87 ? -1.584 6.410 6.917 1.00 97.50 87 MET A O 1
ATOM 688 N N . THR A 1 88 ? -2.487 8.453 6.643 1.00 97.44 88 THR A N 1
ATOM 689 C CA . THR A 1 88 ? -2.776 8.672 8.066 1.00 97.44 88 THR A CA 1
ATOM 690 C C . THR A 1 88 ? -4.243 8.365 8.285 1.00 97.44 88 THR A C 1
ATOM 692 O O . THR A 1 88 ? -5.083 8.974 7.621 1.00 97.44 88 THR A O 1
ATOM 695 N N . ILE A 1 89 ? -4.544 7.437 9.188 1.00 97.06 89 ILE A N 1
ATOM 696 C CA . ILE A 1 89 ? -5.907 6.960 9.427 1.00 97.06 89 ILE A CA 1
ATOM 697 C C . ILE A 1 89 ? -6.330 7.162 10.881 1.00 97.06 89 ILE A C 1
ATOM 699 O O . ILE A 1 89 ? -5.476 7.193 11.768 1.00 97.06 89 ILE A O 1
ATOM 703 N N . THR A 1 90 ? -7.636 7.278 11.112 1.00 97.06 90 THR A N 1
ATOM 704 C CA . THR A 1 90 ? -8.257 7.352 12.443 1.00 97.06 90 THR A CA 1
ATOM 705 C C . THR A 1 90 ? -9.565 6.555 12.489 1.00 97.06 90 THR A C 1
ATOM 707 O O . THR A 1 90 ? -10.122 6.210 11.445 1.00 97.06 90 THR A O 1
ATOM 710 N N . ALA A 1 91 ? -10.047 6.247 13.691 1.00 96.31 91 ALA A N 1
ATOM 711 C CA . ALA A 1 91 ? -11.335 5.600 13.925 1.00 96.31 91 ALA A CA 1
ATOM 712 C C . ALA A 1 91 ? -11.991 6.178 15.186 1.00 96.31 91 ALA A C 1
ATOM 714 O O . ALA A 1 91 ? -11.329 6.341 16.210 1.00 96.31 91 ALA A O 1
ATOM 715 N N . PHE A 1 92 ? -13.295 6.455 15.121 1.00 96.06 92 PHE A N 1
ATOM 716 C CA . PHE A 1 92 ? -14.063 7.070 16.216 1.00 96.06 92 PHE A CA 1
ATOM 717 C C . PHE A 1 92 ? -14.991 6.098 16.962 1.00 96.06 92 PHE A C 1
ATOM 719 O O . PHE A 1 92 ? -15.589 6.467 17.967 1.00 96.06 92 PHE A O 1
ATOM 726 N N . ASP A 1 93 ? -15.054 4.845 16.513 1.00 94.25 93 ASP A N 1
ATOM 727 C CA . ASP A 1 93 ? -15.862 3.786 17.113 1.00 94.25 93 ASP A CA 1
ATOM 728 C C . ASP A 1 93 ? -14.967 2.624 17.564 1.00 94.25 93 ASP A C 1
ATOM 730 O O . ASP A 1 93 ? -14.044 2.221 16.848 1.00 94.25 93 ASP A O 1
ATOM 734 N N . SER A 1 94 ? -15.278 2.008 18.705 1.00 94.12 94 SER A N 1
ATOM 735 C CA . SER A 1 94 ? -14.615 0.775 19.146 1.00 94.12 94 SER A CA 1
ATOM 736 C C . SER A 1 94 ? -15.013 -0.423 18.283 1.00 94.12 94 SER A C 1
ATOM 738 O O . SER A 1 94 ? -16.202 -0.635 18.041 1.00 94.12 94 SER A O 1
ATOM 740 N N . GLY A 1 95 ? -14.056 -1.277 17.925 1.00 94.25 95 GLY A N 1
ATOM 741 C CA . GLY A 1 95 ? -14.353 -2.552 17.279 1.00 94.25 95 GLY A CA 1
ATOM 742 C C . GLY A 1 95 ? -13.138 -3.186 16.615 1.00 94.25 95 GLY A C 1
ATOM 743 O O . GLY A 1 95 ? -12.031 -2.657 16.673 1.00 94.25 95 GLY A O 1
ATOM 744 N N . VAL A 1 96 ? -13.370 -4.330 15.971 1.00 94.06 96 VAL A N 1
ATOM 745 C CA . VAL A 1 96 ? -12.400 -4.976 15.082 1.00 94.06 96 VAL A CA 1
ATOM 746 C C . VAL A 1 96 ? -12.851 -4.727 13.650 1.00 94.06 96 VAL A C 1
ATOM 748 O O . VAL A 1 96 ? -13.935 -5.157 13.254 1.00 94.06 96 VAL A O 1
ATOM 751 N N . TYR A 1 97 ? -12.018 -4.035 12.876 1.00 92.00 97 TYR A N 1
ATOM 752 C CA . TYR A 1 97 ? -12.322 -3.671 11.496 1.00 92.00 97 TYR A CA 1
ATOM 753 C C . TYR A 1 97 ? -11.373 -4.380 10.539 1.00 92.00 97 TYR A C 1
ATOM 755 O O . TYR A 1 97 ? -10.153 -4.274 10.651 1.00 92.00 97 TYR A O 1
ATOM 763 N N . ASN A 1 98 ? -11.944 -5.088 9.567 1.00 90.88 98 ASN A N 1
ATOM 764 C CA . ASN A 1 98 ? -11.170 -5.694 8.495 1.00 90.88 98 ASN A CA 1
ATOM 765 C C . ASN A 1 98 ? -10.942 -4.664 7.392 1.00 90.88 98 ASN A C 1
ATOM 767 O O . ASN A 1 98 ? -11.898 -4.152 6.810 1.00 90.88 98 ASN A O 1
ATOM 771 N N . VAL A 1 99 ? -9.677 -4.401 7.071 1.00 90.38 99 VAL A N 1
ATOM 772 C CA . VAL A 1 99 ?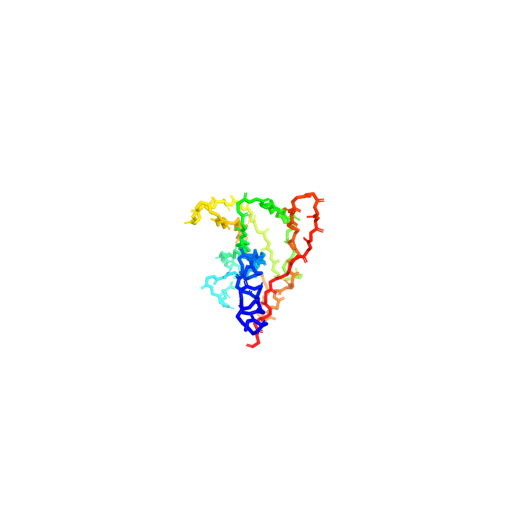 -9.321 -3.540 5.941 1.00 90.38 99 VAL A CA 1
ATOM 773 C C . VAL A 1 99 ? -9.612 -4.292 4.636 1.00 90.38 99 VAL A C 1
ATOM 775 O O . VAL A 1 99 ? -9.052 -5.375 4.425 1.00 90.38 99 VAL A O 1
ATOM 778 N N . PRO A 1 100 ? -10.476 -3.765 3.750 1.00 91.12 100 PRO A N 1
ATOM 779 C CA . PRO A 1 100 ? -10.816 -4.447 2.510 1.00 91.12 100 PRO A CA 1
ATOM 780 C C . PRO A 1 100 ? -9.621 -4.513 1.539 1.00 91.12 100 PRO A C 1
ATOM 782 O O . PRO A 1 100 ? -8.698 -3.694 1.611 1.00 91.12 100 PRO A O 1
ATOM 785 N N . PRO A 1 101 ? -9.634 -5.465 0.587 1.00 90.81 101 PRO A N 1
ATOM 786 C CA . PRO A 1 101 ? -8.731 -5.458 -0.557 1.00 90.81 101 PRO A CA 1
ATOM 787 C C . PRO A 1 101 ? -8.748 -4.108 -1.284 1.00 90.81 101 PRO A C 1
ATOM 789 O O . PRO A 1 101 ? -9.814 -3.624 -1.658 1.00 90.81 101 PRO A O 1
ATOM 792 N N . VAL A 1 102 ? -7.576 -3.510 -1.499 1.00 92.94 102 VAL A N 1
ATOM 793 C CA . VAL A 1 102 ? -7.426 -2.256 -2.243 1.00 92.94 102 VAL A CA 1
ATOM 794 C C . VAL A 1 102 ? -6.866 -2.605 -3.624 1.00 92.94 102 VAL A C 1
ATOM 796 O O . VAL A 1 102 ? -5.734 -3.088 -3.701 1.00 92.94 102 VAL A O 1
ATOM 799 N N . PRO A 1 103 ? -7.630 -2.400 -4.713 1.00 93.56 103 PRO A N 1
ATOM 800 C CA . PRO A 1 103 ? -7.140 -2.677 -6.054 1.00 93.56 103 PRO A CA 1
ATOM 801 C C . PRO A 1 103 ? -6.030 -1.694 -6.426 1.00 93.56 103 PRO A C 1
ATOM 803 O O . PRO A 1 103 ? -6.154 -0.481 -6.237 1.00 93.56 103 PRO A O 1
ATOM 806 N N . VAL A 1 104 ? -4.958 -2.224 -7.003 1.00 96.19 104 VAL A N 1
ATOM 807 C CA . VAL A 1 104 ? -3.849 -1.452 -7.559 1.00 96.19 104 VAL A CA 1
ATOM 808 C C . VAL A 1 104 ? -3.697 -1.825 -9.019 1.00 96.19 104 VAL A C 1
ATOM 810 O O . VAL A 1 104 ? -3.518 -2.995 -9.344 1.00 96.19 104 VAL A O 1
ATOM 813 N N . GLN A 1 105 ? -3.732 -0.830 -9.896 1.00 96.75 105 GLN A N 1
ATOM 814 C CA . GLN A 1 105 ? -3.467 -1.040 -11.312 1.00 96.75 105 GLN A CA 1
ATOM 815 C C . GLN A 1 105 ? -1.972 -0.884 -11.587 1.00 96.75 105 GLN A C 1
ATOM 817 O O . GLN A 1 105 ? -1.337 0.060 -11.109 1.00 96.75 105 GLN A O 1
ATOM 822 N N . VAL A 1 106 ? -1.408 -1.817 -12.347 1.00 96.75 106 VAL A N 1
ATOM 823 C CA . VAL A 1 106 ? -0.013 -1.780 -12.787 1.00 96.75 106 VAL A CA 1
ATOM 824 C C . VAL A 1 106 ? 0.012 -1.908 -14.299 1.00 96.75 106 VAL A C 1
ATOM 826 O O . VAL A 1 106 ? -0.493 -2.880 -14.856 1.00 96.75 106 VAL A O 1
ATOM 829 N N . GLU A 1 107 ? 0.601 -0.917 -14.955 1.00 95.81 107 GLU A N 1
ATOM 830 C CA . GLU A 1 107 ? 0.802 -0.907 -16.395 1.00 95.81 107 GLU A CA 1
ATOM 831 C C . GLU A 1 107 ? 2.190 -1.457 -16.730 1.00 95.81 107 GLU A C 1
ATOM 833 O O . GLU A 1 107 ? 3.200 -0.987 -16.205 1.00 95.81 107 GLU A O 1
ATOM 838 N N . THR A 1 108 ? 2.250 -2.447 -17.617 1.00 93.25 108 THR A N 1
ATOM 839 C CA . THR A 1 108 ? 3.497 -2.992 -18.161 1.00 93.25 108 THR A CA 1
ATOM 840 C C . THR A 1 108 ? 3.367 -3.107 -19.674 1.00 93.25 108 THR A C 1
ATOM 842 O O . THR A 1 108 ? 2.524 -3.849 -20.171 1.00 93.25 108 THR A O 1
ATOM 845 N N . ASN A 1 109 ? 4.206 -2.382 -20.421 1.00 90.06 109 ASN A N 1
ATOM 846 C CA . ASN A 1 109 ? 4.196 -2.371 -21.892 1.00 90.06 109 ASN A CA 1
ATOM 847 C C . ASN A 1 109 ? 2.803 -2.082 -22.505 1.00 90.06 109 ASN A C 1
ATOM 849 O O . ASN A 1 109 ? 2.417 -2.714 -23.486 1.00 90.06 109 ASN A O 1
ATOM 853 N N . GLY A 1 110 ? 2.036 -1.158 -21.914 1.00 91.06 110 GLY A N 1
ATOM 854 C CA . GLY A 1 110 ? 0.691 -0.790 -22.377 1.00 91.06 110 GLY A CA 1
ATOM 855 C C . GLY A 1 110 ? -0.430 -1.758 -21.976 1.00 91.06 110 GLY A C 1
ATOM 856 O O . GLY A 1 110 ? -1.587 -1.515 -22.311 1.00 91.06 110 GLY A O 1
ATOM 857 N N . ILE A 1 111 ? -0.120 -2.838 -21.252 1.00 92.31 111 ILE A N 1
ATOM 858 C CA . ILE A 1 111 ? -1.113 -3.741 -20.659 1.00 92.31 111 ILE A CA 1
ATOM 859 C C . ILE A 1 111 ? -1.318 -3.332 -19.204 1.00 92.31 111 ILE A C 1
ATOM 861 O O . ILE A 1 111 ? -0.350 -3.234 -18.450 1.00 92.31 111 ILE A O 1
ATOM 865 N N . ILE A 1 112 ? -2.571 -3.093 -18.814 1.00 95.12 112 ILE A N 1
ATOM 866 C CA . ILE A 1 112 ? -2.944 -2.766 -17.436 1.00 95.12 112 ILE A CA 1
ATOM 867 C C . ILE A 1 112 ? -3.532 -4.007 -16.777 1.00 95.12 112 ILE A C 1
ATOM 869 O O . ILE A 1 112 ? -4.579 -4.499 -17.195 1.00 95.12 112 ILE A O 1
ATOM 873 N N . ASP A 1 113 ? -2.900 -4.435 -15.691 1.00 94.94 113 ASP A N 1
ATOM 874 C CA . ASP A 1 113 ? -3.389 -5.498 -14.820 1.00 94.94 113 ASP A CA 1
ATOM 875 C C . ASP A 1 113 ? -3.769 -4.932 -13.449 1.00 94.94 113 ASP A C 1
ATOM 877 O O . ASP A 1 113 ? -3.226 -3.922 -12.994 1.00 94.94 113 ASP A O 1
ATOM 881 N N . THR A 1 114 ? -4.717 -5.581 -12.769 1.00 95.00 114 THR A N 1
ATOM 882 C CA . THR A 1 114 ? -5.138 -5.198 -11.413 1.00 95.00 114 THR A CA 1
ATOM 883 C C . THR A 1 114 ? -4.658 -6.227 -10.399 1.00 95.00 114 THR A C 1
ATOM 885 O O . THR A 1 114 ? -4.987 -7.408 -10.490 1.00 95.00 114 THR A O 1
ATOM 888 N N . PHE A 1 115 ? -3.919 -5.760 -9.399 1.00 94.06 115 PHE A N 1
ATOM 889 C CA . PHE A 1 115 ? -3.371 -6.555 -8.310 1.00 94.06 115 PHE A CA 1
ATOM 890 C C . PHE A 1 115 ? -4.028 -6.176 -6.985 1.00 94.06 115 PHE A C 1
ATOM 892 O O . PHE A 1 115 ? -4.466 -5.043 -6.780 1.00 94.06 115 PHE A O 1
ATOM 899 N N . PHE A 1 116 ? -4.057 -7.133 -6.064 1.00 91.56 116 PHE A N 1
ATOM 900 C CA . PHE A 1 116 ? -4.577 -6.961 -4.711 1.00 91.56 116 PHE A CA 1
ATOM 901 C C . PHE A 1 116 ? -3.524 -7.401 -3.705 1.00 91.56 116 PHE A C 1
ATOM 903 O O . PHE A 1 116 ? -2.670 -8.239 -4.014 1.00 91.56 116 PHE A O 1
ATOM 910 N N . GLN A 1 117 ? -3.596 -6.869 -2.486 1.00 86.81 117 GLN A N 1
ATOM 911 C CA . GLN A 1 117 ? -2.738 -7.339 -1.410 1.00 86.81 117 GLN A CA 1
ATOM 912 C C . GLN A 1 117 ? -2.950 -8.832 -1.147 1.00 86.81 117 GLN A C 1
ATOM 914 O O . GLN A 1 117 ? -4.072 -9.348 -1.194 1.00 86.81 117 GLN A O 1
ATOM 919 N N . LYS A 1 118 ? -1.862 -9.538 -0.833 1.00 75.25 118 LYS A N 1
ATOM 920 C CA . LYS A 1 118 ? -1.953 -10.940 -0.419 1.00 75.25 118 LYS A CA 1
ATOM 921 C C . LYS A 1 118 ? -2.768 -11.027 0.877 1.00 75.25 118 LYS A C 1
ATOM 923 O O . LYS A 1 118 ? -2.489 -10.298 1.826 1.00 75.25 118 LYS A O 1
ATOM 928 N N . ARG A 1 119 ? -3.774 -11.907 0.920 1.00 60.94 119 ARG A N 1
ATOM 929 C CA . ARG A 1 119 ? -4.551 -12.157 2.146 1.00 60.94 119 ARG A CA 1
ATOM 930 C C . ARG A 1 119 ? -3.617 -12.760 3.198 1.00 60.94 119 ARG A C 1
ATOM 932 O O . ARG A 1 119 ? -2.899 -13.714 2.895 1.00 60.94 119 ARG A O 1
ATOM 939 N N . PHE A 1 120 ? -3.607 -12.188 4.398 1.00 54.84 120 PHE A N 1
ATOM 940 C CA . PHE A 1 120 ? -3.022 -12.845 5.561 1.00 54.84 120 PHE A CA 1
ATOM 941 C C . PHE A 1 120 ? -3.952 -14.016 5.916 1.00 54.84 120 PHE A C 1
ATOM 943 O O . PHE A 1 120 ? -5.133 -13.788 6.176 1.00 54.84 120 PHE A O 1
ATOM 950 N N . ASN A 1 121 ? -3.441 -15.244 5.802 1.00 41.97 121 ASN A N 1
ATOM 951 C CA . ASN A 1 121 ? -4.080 -16.455 6.325 1.00 41.97 121 ASN A CA 1
ATOM 952 C C . ASN A 1 121 ? -3.554 -16.720 7.730 1.00 41.97 121 ASN A C 1
ATOM 954 O O . ASN A 1 121 ? -2.329 -16.526 7.913 1.00 41.97 121 ASN A O 1
#

Nearest PDB structures (foldseek):
  3arf-assembly1_A  TM=4.057E-01  e=2.012E-01  Mus musculus
  3hmx-assembly1_A  TM=4.471E-01  e=4.358E-01  Homo sapiens
  5mxa-assembly1_A  TM=4.429E-01  e=6.251E-01  Homo sapiens
  8fja-assembly1_D  TM=4.781E-01  e=9.938E-01  Homo sapiens
  6y92-assembly1_L  TM=4.207E-01  e=6.929E-01  Homo sapiens

Radius of gyration: 19.45 Å; Cα contacts (8 Å, |Δi|>4): 212; chains: 1; bounding box: 40×49×49 Å

Secondary structure (DSSP, 8-state):
-HHHHHHHHHHHHGGG-PPPPEEEEEES-S---TT--EEEEEEEEEETTEEEEPPSS----SS-EEEEEEEEEEESSSSEEEEEEEEEEE-SS-S--PPPP--EEEEETTEEEEE-PPP--

Foldseek 3Di:
DVVVVVVVVVVVVVPPDADDKAWAKDWPDQDDDAFDKTKIKTKIKHFPQKDKDDDDPDDFDDFKDFPDWDWDWDDPDNTIIIIMIMTIIHGHDDDRGHGDWDWIWMDHPNDIDIDTHDDDD

Solvent-accessible surface area (backbone atoms only — not comparable to full-atom values): 7372 Å² total; per-residue (Å²): 112,71,68,63,52,53,53,52,56,54,60,66,64,65,77,73,76,74,72,72,71,43,40,42,77,46,59,87,60,98,71,80,61,73,68,41,78,46,56,35,34,45,36,35,39,33,40,64,80,44,48,77,50,75,69,77,86,76,74,46,56,94,64,42,46,72,80,45,77,49,79,48,78,44,77,78,49,93,59,32,32,38,43,32,42,39,32,37,31,32,29,81,67,91,81,89,82,75,69,60,85,58,71,33,40,38,35,44,90,89,43,77,46,79,46,53,46,71,78,88,127

pLDDT: mean 89.27, std 11.87, range [41.97, 98.06]

Sequence (121 aa):
MKQYFTILLFLLTAQLAFGQPKVEMKVDSTNMMIGDQMRMELQVKHNSKSVVLLPKGVKLGDKIEVLSERNKVTNISADEILTTKQMTITAFDSGVYNVPPVPVQVETNGIIDTFFQKRFN

Mean predicted aligned error: 6.74 Å